Protein AF-A0A4Q6GX77-F1 (afdb_monomer)

pLDDT: mean 85.22, std 17.24, range [38.5, 98.62]

Mean predicted aligned error: 8.18 Å

Radius of gyration: 15.69 Å; Cα contacts (8 Å, |Δi|>4): 189; chains: 1; bounding box: 53×24×52 Å

Nearest PDB structures (foldseek):
  7xo4-assembly1_D  TM=2.290E-01  e=8.626E+00  Mus musculus

Secondary structure (DSSP, 8-state):
-PPP-------TTS-BGGGS-HHHHHHHHHTTT-EEEEPPTTSPPTTBSS-TTS-EEETTEEEE-TTSBHHHHHHHHHHHHHS-HHHHTT-BSB----HHHHHHHHHHHHHHHTTS-TTTTTTTS-----

Foldseek 3Di:
DDDDPPPVVQPPLFDFPLNFDVVLVQVLLVVQVAGEAEDEPPDWWFLALVTPQAWHAAQRYITHYRRYGLLSSQLRSLLCNVDDNVCSNVRGNDSDDDPVSNVSSVVVSVVSVVSTDCPPVPPPDDDDDD

Structure (mmCIF, N/CA/C/O backbone):
data_AF-A0A4Q6GX77-F1
#
_entry.id   AF-A0A4Q6GX77-F1
#
loop_
_atom_site.group_PDB
_atom_site.id
_atom_site.type_symbol
_atom_site.label_atom_id
_atom_site.label_alt_id
_atom_site.label_comp_id
_atom_site.label_asym_id
_atom_site.label_entity_id
_atom_site.label_seq_id
_atom_site.pdbx_PDB_ins_code
_atom_site.Cartn_x
_atom_site.Cartn_y
_atom_site.Cartn_z
_atom_site.occupancy
_atom_site.B_iso_or_equiv
_atom_site.auth_seq_id
_atom_site.auth_comp_id
_atom_site.auth_asym_id
_atom_site.auth_atom_id
_atom_site.pdbx_PDB_model_num
ATOM 1 N N . MET A 1 1 ? 0.738 8.856 36.926 1.00 38.50 1 MET A N 1
ATOM 2 C CA . MET A 1 1 ? -0.328 9.675 36.314 1.00 38.50 1 MET A CA 1
ATOM 3 C C . MET A 1 1 ? -0.163 9.519 34.822 1.00 38.50 1 ME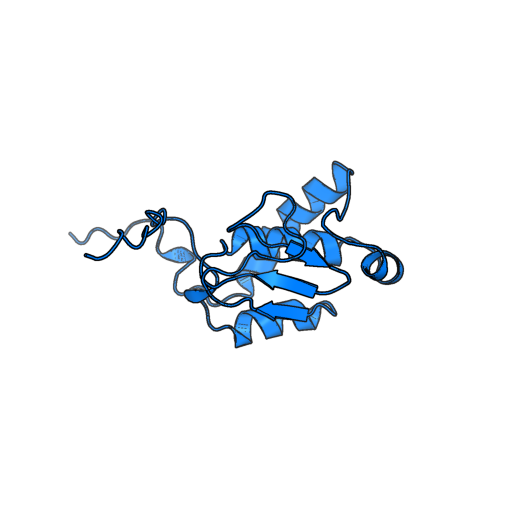T A C 1
ATOM 5 O O . MET A 1 1 ? 0.922 9.786 34.331 1.00 38.50 1 MET A O 1
ATOM 9 N N . SER A 1 2 ? -1.164 8.922 34.185 1.00 44.66 2 SER A N 1
ATOM 10 C CA . SER A 1 2 ? -1.153 8.485 32.791 1.00 44.66 2 SER A CA 1
ATOM 11 C C . SER A 1 2 ? -1.047 9.672 31.837 1.00 44.66 2 SER A C 1
ATOM 13 O O . SER A 1 2 ? -1.795 10.635 31.987 1.00 44.66 2 SER A O 1
ATOM 15 N N . GLU A 1 3 ? -0.143 9.588 30.865 1.00 45.22 3 GLU A N 1
ATOM 16 C CA . GLU A 1 3 ? -0.163 10.464 29.692 1.00 45.22 3 GLU A CA 1
ATOM 17 C C . GLU A 1 3 ? -1.330 10.072 28.771 1.00 45.22 3 GLU A C 1
ATOM 19 O O . GLU A 1 3 ? -1.748 8.905 28.770 1.00 45.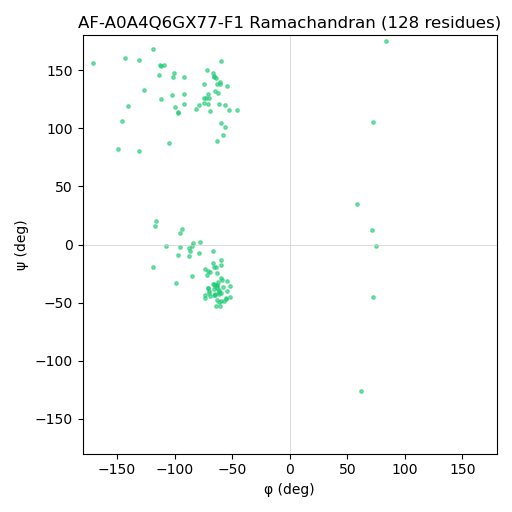22 3 GLU A O 1
ATOM 24 N N . PRO A 1 4 ? -1.908 11.026 28.023 1.00 48.53 4 PRO A N 1
ATOM 25 C CA . PRO A 1 4 ? -3.071 10.755 27.205 1.00 48.53 4 PRO A CA 1
ATOM 26 C C . PRO A 1 4 ? -2.641 9.878 26.029 1.00 48.53 4 PRO A C 1
ATOM 28 O O . PRO A 1 4 ? -1.791 10.256 25.229 1.00 48.53 4 PRO A O 1
ATOM 31 N N . SER A 1 5 ? -3.245 8.694 25.921 1.00 46.28 5 SER A N 1
ATOM 32 C CA . SER A 1 5 ? -3.252 7.944 24.670 1.00 46.28 5 SER A CA 1
ATOM 33 C C . SER A 1 5 ? -3.928 8.845 23.644 1.00 46.28 5 SER A C 1
ATOM 35 O O . SER A 1 5 ? -5.138 9.068 23.715 1.00 46.28 5 SER A O 1
ATOM 37 N N . ALA A 1 6 ? -3.124 9.442 22.763 1.00 45.84 6 ALA A N 1
ATOM 38 C CA . ALA A 1 6 ? -3.607 10.185 21.619 1.00 45.84 6 ALA A CA 1
ATOM 39 C C . ALA A 1 6 ? -4.362 9.192 20.736 1.00 45.84 6 ALA A C 1
ATOM 41 O O . ALA A 1 6 ? -3.798 8.537 19.863 1.00 45.84 6 ALA A O 1
ATOM 42 N N . ARG A 1 7 ? -5.661 9.047 21.001 1.00 51.56 7 ARG A N 1
ATOM 43 C CA . ARG A 1 7 ? -6.608 8.694 19.960 1.00 51.56 7 ARG A CA 1
ATOM 44 C C . ARG A 1 7 ? -6.405 9.778 18.913 1.00 51.56 7 ARG A C 1
ATOM 46 O O . ARG A 1 7 ? -6.812 10.913 19.130 1.00 51.56 7 ARG A O 1
ATOM 53 N N . ILE A 1 8 ? -5.680 9.455 17.84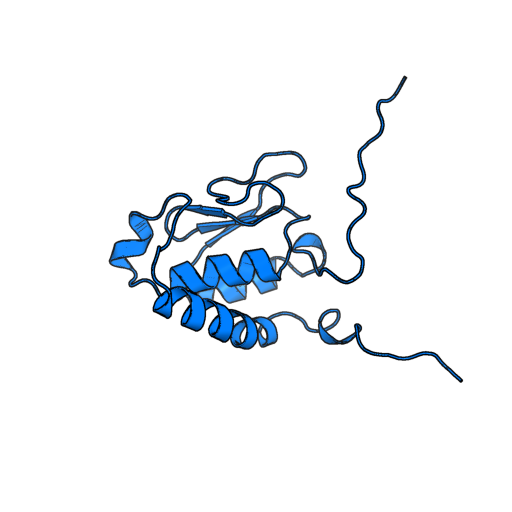6 1.00 55.16 8 ILE A N 1
ATOM 54 C CA . ILE A 1 8 ? -5.779 10.224 16.614 1.00 55.16 8 ILE A CA 1
ATOM 55 C C . ILE A 1 8 ? -7.277 10.243 16.335 1.00 55.16 8 ILE A C 1
ATOM 57 O O . ILE A 1 8 ? -7.877 9.168 16.235 1.00 55.16 8 ILE A O 1
ATOM 61 N N . ASP A 1 9 ? -7.887 11.428 16.365 1.00 52.44 9 ASP A N 1
ATOM 62 C CA . ASP A 1 9 ? -9.289 11.610 16.013 1.00 52.44 9 ASP A CA 1
ATOM 63 C C . ASP A 1 9 ? -9.431 11.099 14.582 1.00 52.44 9 ASP A C 1
ATOM 65 O O . ASP A 1 9 ? -9.058 11.755 13.612 1.00 52.44 9 ASP A O 1
ATOM 69 N N . ALA A 1 10 ? -9.822 9.832 14.471 1.00 63.28 10 ALA A N 1
ATOM 70 C CA . ALA A 1 10 ? -9.909 9.157 13.204 1.00 63.28 10 ALA A CA 1
ATOM 71 C C . ALA A 1 10 ? -11.076 9.793 12.470 1.00 63.28 10 ALA A C 1
ATOM 73 O O . ALA A 1 10 ? -12.212 9.674 12.931 1.00 63.28 10 ALA A O 1
ATOM 74 N N . ASP A 1 11 ? -10.775 10.464 11.360 1.00 77.00 11 ASP A N 1
ATOM 75 C CA . ASP A 1 11 ? -11.794 10.924 10.429 1.00 77.00 11 ASP A CA 1
ATOM 76 C C . ASP A 1 11 ? -12.779 9.763 10.183 1.00 77.00 11 ASP A C 1
ATOM 78 O O . ASP A 1 11 ? -12.344 8.690 9.738 1.00 77.00 11 ASP A O 1
ATOM 82 N N . PRO A 1 12 ? -14.060 9.913 10.572 1.00 76.25 12 PRO A N 1
ATOM 83 C CA . PRO A 1 12 ? -15.033 8.830 10.508 1.00 76.25 12 PRO A CA 1
ATOM 84 C C . PRO A 1 12 ? -15.304 8.377 9.071 1.00 76.25 12 PRO A C 1
ATOM 86 O O . PRO A 1 12 ? -15.770 7.252 8.884 1.00 76.25 12 PRO A O 1
ATOM 89 N N . ASP A 1 13 ? -14.978 9.213 8.083 1.00 86.94 13 ASP A N 1
ATOM 90 C CA . ASP A 1 13 ? -15.183 8.931 6.666 1.00 86.94 13 ASP A CA 1
ATOM 91 C C . ASP A 1 13 ? -14.002 8.159 6.044 1.00 86.94 13 ASP A C 1
ATOM 93 O O . ASP A 1 13 ? -14.082 7.695 4.904 1.00 86.94 13 ASP A O 1
ATOM 97 N N . VAL A 1 14 ? -12.912 7.947 6.795 1.00 90.94 14 VAL A N 1
ATOM 98 C CA . VAL A 1 14 ? -11.742 7.187 6.335 1.00 90.94 14 VAL A CA 1
ATOM 99 C C . VAL A 1 14 ? -11.805 5.740 6.818 1.00 90.94 14 VAL A C 1
ATOM 101 O O . VAL A 1 14 ? -11.632 5.440 8.001 1.00 90.94 14 VAL A O 1
ATOM 104 N N . LEU A 1 15 ? -11.968 4.815 5.868 1.00 92.44 15 LEU A N 1
ATOM 105 C CA . LEU A 1 15 ? -11.842 3.380 6.116 1.00 92.44 15 LEU A CA 1
ATOM 106 C C . LEU A 1 15 ? -10.377 3.001 6.372 1.00 92.44 15 LEU A C 1
ATOM 108 O O . LEU A 1 15 ? -9.495 3.317 5.573 1.00 92.44 15 LEU A O 1
ATOM 112 N N . ARG A 1 16 ? -10.127 2.279 7.464 1.00 94.88 16 ARG A N 1
ATOM 113 C CA . ARG A 1 16 ? -8.798 1.838 7.908 1.00 94.88 16 ARG A CA 1
ATOM 114 C C . ARG A 1 16 ? -8.635 0.328 7.803 1.00 94.88 16 ARG A C 1
ATOM 116 O O . ARG A 1 16 ? -9.608 -0.417 7.915 1.00 94.88 16 ARG A O 1
ATOM 123 N N . VAL A 1 17 ? -7.393 -0.122 7.646 1.00 96.06 17 VAL A N 1
ATOM 124 C CA . VAL A 1 17 ? -7.024 -1.539 7.492 1.00 96.06 17 VAL A CA 1
ATOM 125 C C . VAL A 1 17 ? -7.617 -2.416 8.598 1.00 96.06 17 VAL A C 1
ATOM 127 O O . VAL A 1 17 ? -8.218 -3.443 8.298 1.00 96.06 17 VAL A O 1
ATOM 130 N N . GLY A 1 18 ? -7.548 -1.990 9.864 1.00 94.56 18 GLY A N 1
ATOM 131 C CA . GLY A 1 18 ? -8.084 -2.750 11.002 1.00 94.56 18 GLY A CA 1
ATOM 132 C C . GLY A 1 18 ? -9.614 -2.885 11.024 1.00 94.56 18 GLY A C 1
ATOM 133 O O . GLY A 1 18 ? -10.163 -3.573 11.881 1.00 94.56 18 GLY A O 1
ATOM 134 N N . GLN A 1 19 ? -10.323 -2.219 10.107 1.00 93.56 19 GLN A N 1
ATOM 135 C CA . GLN A 1 19 ? -11.772 -2.330 9.940 1.00 93.56 19 GLN A CA 1
ATOM 136 C C . GLN A 1 19 ? -12.175 -3.344 8.861 1.00 93.56 19 GLN A C 1
ATOM 138 O O . GLN A 1 19 ? -13.377 -3.545 8.673 1.00 93.56 19 GLN A O 1
ATOM 143 N N . LEU A 1 20 ? -11.206 -3.961 8.177 1.00 93.00 20 LEU A N 1
ATOM 144 C CA . LEU A 1 20 ? -11.404 -5.007 7.180 1.00 93.00 20 LEU A CA 1
ATOM 145 C C . LEU A 1 20 ? -10.849 -6.355 7.673 1.00 93.00 20 LEU A C 1
ATOM 147 O O . LEU A 1 20 ? -9.918 -6.388 8.480 1.00 93.00 20 LEU A O 1
ATOM 151 N N . PRO A 1 21 ? -11.371 -7.486 7.168 1.00 94.56 21 PRO A N 1
ATOM 152 C CA . PRO A 1 21 ? -10.733 -8.784 7.345 1.00 94.56 21 PRO A CA 1
ATOM 153 C C . PRO A 1 21 ? -9.340 -8.789 6.695 1.00 94.56 21 PRO A C 1
ATOM 155 O O . PRO A 1 21 ? -9.199 -8.553 5.493 1.00 94.56 21 PRO A O 1
ATOM 158 N N . LEU A 1 22 ? -8.296 -9.051 7.487 1.00 94.06 22 LEU A N 1
ATOM 159 C CA . LEU A 1 22 ? -6.909 -9.054 7.002 1.00 94.06 22 LEU A CA 1
ATOM 160 C C . LEU A 1 22 ? -6.658 -10.116 5.923 1.00 94.06 22 LEU A C 1
ATOM 162 O O . LEU A 1 22 ? -5.852 -9.900 5.023 1.00 94.06 22 LEU A O 1
ATOM 166 N N . ASP A 1 23 ? -7.358 -11.245 5.991 1.00 95.62 23 ASP A N 1
ATOM 167 C CA . ASP A 1 23 ? -7.299 -12.315 4.996 1.00 95.62 23 ASP A CA 1
ATOM 168 C C . ASP A 1 23 ? -7.832 -11.867 3.630 1.00 95.62 23 ASP A C 1
ATOM 170 O O . ASP A 1 23 ? -7.264 -12.244 2.607 1.00 95.62 23 ASP A O 1
ATOM 174 N N . ALA A 1 24 ? -8.857 -11.010 3.594 1.00 95.75 24 ALA A N 1
ATOM 175 C CA . ALA A 1 24 ? -9.351 -10.419 2.352 1.00 95.75 24 ALA A CA 1
ATOM 176 C C . ALA A 1 24 ? -8.307 -9.491 1.711 1.00 95.75 24 ALA A C 1
ATOM 178 O O . ALA A 1 24 ? -8.059 -9.577 0.507 1.00 95.75 24 ALA A O 1
ATOM 179 N N . ILE A 1 25 ? -7.644 -8.657 2.519 1.00 97.06 25 ILE A N 1
ATOM 180 C CA . ILE A 1 25 ? -6.560 -7.774 2.059 1.00 97.06 25 ILE A CA 1
ATOM 181 C C . ILE A 1 25 ? -5.384 -8.609 1.539 1.00 97.06 25 ILE A C 1
ATOM 183 O O . ILE A 1 25 ? -4.886 -8.383 0.437 1.00 97.06 25 ILE A O 1
ATOM 187 N N . GLN A 1 26 ? -4.966 -9.619 2.302 1.00 97.75 26 GLN A N 1
ATOM 188 C CA . GLN A 1 26 ? -3.883 -10.513 1.912 1.00 97.75 26 GLN A CA 1
ATOM 189 C C . GLN A 1 26 ? -4.216 -11.277 0.622 1.00 97.75 26 GLN A C 1
ATOM 191 O O . GLN A 1 26 ? -3.358 -11.409 -0.249 1.00 97.75 26 GLN A O 1
ATOM 196 N N . ALA A 1 27 ? -5.455 -11.751 0.470 1.00 96.69 27 ALA A N 1
ATOM 197 C CA . ALA A 1 27 ? -5.907 -12.437 -0.734 1.00 96.69 27 ALA A CA 1
ATOM 198 C C . ALA A 1 27 ? -5.952 -11.513 -1.957 1.00 96.69 27 ALA A C 1
ATOM 200 O O . ALA A 1 27 ? -5.687 -11.980 -3.063 1.00 96.69 27 ALA A O 1
ATOM 201 N N . LEU A 1 28 ? -6.276 -10.228 -1.784 1.00 96.38 28 LEU A N 1
ATOM 202 C CA . LEU A 1 28 ? -6.211 -9.236 -2.857 1.00 96.38 28 LEU A CA 1
ATOM 203 C C . LEU A 1 28 ? -4.764 -9.040 -3.325 1.00 96.38 28 LEU A C 1
ATOM 205 O O . LEU A 1 28 ? -4.483 -9.214 -4.507 1.00 96.38 28 LEU A O 1
ATOM 209 N N . LEU A 1 29 ? -3.841 -8.758 -2.400 1.00 97.94 29 LEU A N 1
ATOM 210 C CA . LEU A 1 29 ? -2.424 -8.533 -2.714 1.00 97.94 29 LEU A CA 1
ATOM 211 C C . LEU A 1 29 ? -1.762 -9.765 -3.351 1.00 97.94 29 LEU A C 1
ATOM 213 O O . LEU A 1 29 ? -1.039 -9.646 -4.341 1.00 97.94 29 LEU A O 1
ATOM 217 N N . ALA A 1 30 ? -2.079 -10.963 -2.856 1.00 97.38 30 ALA A N 1
ATOM 218 C CA . ALA A 1 30 ? -1.519 -12.211 -3.369 1.00 97.38 30 ALA A CA 1
ATOM 219 C C . ALA A 1 30 ? -1.887 -12.499 -4.838 1.00 97.38 30 ALA A C 1
ATOM 221 O O . ALA A 1 30 ? -1.139 -13.194 -5.518 1.00 97.38 30 ALA A O 1
ATOM 222 N N . ARG A 1 31 ? -2.997 -11.951 -5.363 1.00 96.12 31 ARG A N 1
ATOM 223 C CA . ARG A 1 31 ? -3.358 -12.072 -6.795 1.00 96.12 31 ARG A CA 1
ATOM 224 C C . ARG A 1 31 ? -2.387 -11.335 -7.720 1.00 96.12 31 ARG A C 1
ATOM 226 O O . ARG A 1 31 ? -2.407 -11.576 -8.923 1.00 96.12 31 ARG A O 1
ATOM 233 N N . HIS A 1 32 ? -1.575 -10.441 -7.162 1.00 95.62 32 HIS A N 1
ATOM 234 C CA . HIS A 1 32 ? -0.639 -9.585 -7.882 1.00 95.62 32 HIS A CA 1
ATOM 235 C C . HIS A 1 32 ? 0.830 -9.853 -7.511 1.00 95.62 32 HIS A C 1
ATOM 237 O O . HIS A 1 32 ? 1.699 -9.023 -7.797 1.00 95.62 32 HIS A O 1
ATOM 243 N N . ASP A 1 33 ? 1.107 -10.995 -6.873 1.00 96.12 33 ASP A N 1
ATOM 244 C CA . ASP A 1 33 ? 2.430 -11.367 -6.357 1.00 96.12 33 ASP A CA 1
ATOM 245 C C . ASP A 1 33 ? 2.992 -10.353 -5.342 1.00 96.12 33 ASP A C 1
ATOM 247 O O . ASP A 1 33 ? 4.200 -10.101 -5.295 1.00 96.12 33 ASP A O 1
ATOM 251 N N . LEU A 1 34 ? 2.104 -9.754 -4.539 1.00 97.38 34 LEU A N 1
ATOM 252 C CA . LEU A 1 34 ? 2.447 -8.834 -3.454 1.00 97.38 34 LEU A CA 1
ATOM 253 C C . LEU A 1 34 ? 2.199 -9.467 -2.081 1.00 97.38 34 LEU A C 1
ATOM 255 O O . LEU A 1 34 ? 1.345 -10.345 -1.917 1.00 97.38 34 LEU A O 1
ATOM 259 N N . GLN A 1 35 ? 2.925 -8.986 -1.074 1.00 98.12 35 GLN A N 1
ATOM 260 C CA . GLN A 1 35 ? 2.815 -9.433 0.313 1.00 98.12 35 GLN A CA 1
ATOM 261 C C . GLN A 1 35 ? 2.261 -8.334 1.222 1.00 98.12 35 GLN A C 1
ATOM 263 O O . GLN A 1 35 ? 2.576 -7.158 1.061 1.00 98.12 35 GLN A O 1
ATOM 268 N N . LEU A 1 36 ? 1.481 -8.736 2.229 1.00 98.50 36 LEU A N 1
ATOM 269 C CA . LEU A 1 36 ? 1.035 -7.854 3.307 1.00 98.50 36 LEU A CA 1
ATOM 270 C C . LEU A 1 36 ? 2.020 -7.913 4.481 1.00 98.50 36 LEU A C 1
ATOM 272 O O . LEU A 1 36 ? 2.219 -8.977 5.069 1.00 98.50 36 LEU A O 1
ATOM 276 N N . GLY A 1 37 ? 2.597 -6.774 4.856 1.00 98.25 37 GLY A N 1
ATOM 277 C CA . GLY A 1 37 ? 3.433 -6.620 6.044 1.00 98.25 37 GLY A CA 1
ATOM 278 C C . GLY A 1 37 ? 2.696 -5.882 7.159 1.00 98.25 37 GLY A C 1
ATOM 279 O O . GLY A 1 37 ? 2.817 -4.666 7.264 1.00 98.25 37 GLY A O 1
ATOM 280 N N . LEU A 1 38 ? 1.953 -6.596 8.010 1.00 98.12 38 LEU A N 1
ATOM 281 C CA . LEU A 1 38 ? 1.268 -5.969 9.146 1.00 98.12 38 LEU A CA 1
ATOM 282 C C . LEU A 1 38 ? 2.266 -5.564 10.245 1.00 98.12 38 LEU A C 1
ATOM 284 O O . LEU A 1 38 ? 3.027 -6.388 10.753 1.00 98.12 38 LEU A O 1
ATOM 288 N N . VAL A 1 39 ? 2.219 -4.294 10.626 1.00 97.75 39 VAL A N 1
ATOM 289 C CA . VAL A 1 39 ? 3.052 -3.653 11.643 1.00 97.75 39 VAL A CA 1
ATOM 290 C C . VAL A 1 39 ? 2.255 -3.513 12.941 1.00 97.75 39 VAL A C 1
ATOM 292 O O . VAL A 1 39 ? 1.047 -3.277 12.923 1.00 97.75 39 VAL A O 1
ATOM 295 N N . ALA A 1 40 ? 2.929 -3.669 14.082 1.00 96.25 40 ALA A N 1
ATOM 296 C CA . ALA A 1 40 ? 2.304 -3.513 15.391 1.00 96.25 40 ALA A CA 1
ATOM 297 C C . ALA A 1 40 ? 1.870 -2.060 15.653 1.00 96.25 40 ALA A C 1
ATOM 299 O O . ALA A 1 40 ? 2.548 -1.111 15.250 1.00 96.25 40 ALA A O 1
ATOM 300 N N . ASP A 1 41 ? 0.775 -1.888 16.394 1.00 94.25 41 ASP A N 1
ATOM 301 C CA . ASP A 1 41 ? 0.289 -0.568 16.800 1.00 94.25 41 ASP A CA 1
ATOM 302 C C . ASP A 1 41 ? 1.388 0.231 17.528 1.00 94.25 41 ASP A C 1
ATOM 304 O O . ASP A 1 41 ? 2.126 -0.304 18.360 1.00 94.25 41 ASP A O 1
ATOM 308 N N . GLY A 1 42 ? 1.525 1.515 17.188 1.00 91.75 42 GLY A N 1
ATOM 309 C CA . GLY A 1 42 ? 2.554 2.403 17.742 1.00 91.75 42 GLY A CA 1
ATOM 310 C C . GLY A 1 42 ? 3.979 2.181 17.219 1.00 91.75 42 GLY A C 1
ATOM 311 O O . GLY A 1 42 ? 4.877 2.919 17.619 1.00 91.75 42 GLY A O 1
ATOM 312 N N . SER A 1 43 ? 4.207 1.206 16.332 1.00 96.06 43 SER A N 1
ATOM 313 C CA . SER A 1 43 ? 5.487 1.053 15.627 1.00 96.06 43 SER A CA 1
ATOM 314 C C . SER A 1 43 ? 5.467 1.810 14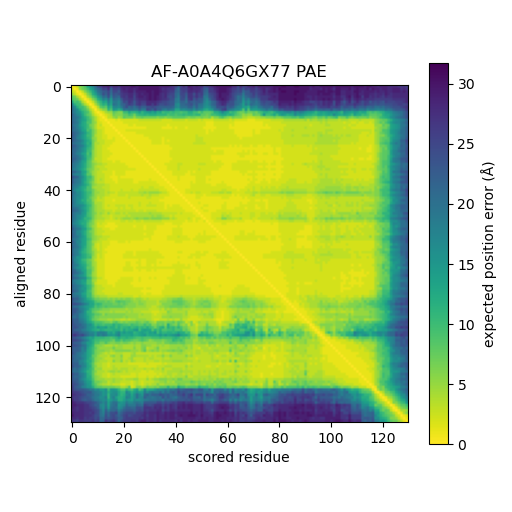.293 1.00 96.06 43 SER A C 1
ATOM 316 O O . SER A 1 43 ? 4.416 1.828 13.647 1.00 96.06 43 SER A O 1
ATOM 318 N N . PRO A 1 44 ? 6.596 2.407 13.864 1.00 96.62 44 PRO A N 1
ATOM 319 C CA . PRO A 1 44 ? 6.680 3.114 12.587 1.00 96.62 44 PRO A CA 1
ATOM 320 C C . PRO A 1 44 ? 6.474 2.162 11.406 1.00 96.62 44 PRO A C 1
ATOM 322 O O . PRO A 1 44 ? 6.937 1.018 11.450 1.00 96.62 44 PRO A O 1
ATOM 325 N N . ILE A 1 45 ? 5.805 2.637 10.355 1.00 98.12 45 ILE A N 1
ATOM 326 C CA . ILE A 1 45 ? 5.533 1.855 9.144 1.00 98.12 45 ILE A CA 1
ATOM 327 C C . ILE A 1 45 ? 6.773 1.884 8.225 1.00 98.12 45 ILE A C 1
ATOM 329 O O . ILE A 1 45 ? 7.167 2.954 7.753 1.00 98.12 45 ILE A O 1
ATOM 333 N N . PRO A 1 46 ? 7.428 0.735 7.951 1.00 97.88 46 PRO A N 1
ATOM 334 C CA . PRO A 1 46 ? 8.593 0.687 7.071 1.00 97.88 46 PRO A CA 1
ATOM 335 C C . PRO A 1 46 ? 8.251 1.100 5.640 1.00 97.88 46 PRO A C 1
ATOM 337 O O . PRO A 1 46 ? 7.239 0.669 5.096 1.00 97.88 46 PRO A O 1
ATOM 340 N N . GLY A 1 47 ? 9.128 1.882 5.012 1.00 96.56 47 GLY A N 1
ATOM 341 C CA . GLY A 1 47 ? 8.963 2.269 3.610 1.00 96.56 47 GLY A CA 1
ATOM 342 C C . GLY A 1 47 ? 7.831 3.266 3.356 1.00 96.56 47 GLY A C 1
ATOM 343 O O . GLY A 1 47 ? 7.447 3.431 2.209 1.00 96.56 47 GLY A O 1
ATOM 344 N N . SER A 1 48 ? 7.264 3.902 4.384 1.00 96.75 48 SER A N 1
ATOM 345 C CA . SER A 1 48 ? 6.255 4.948 4.189 1.00 96.75 48 SER A CA 1
ATOM 346 C C . SER A 1 48 ? 6.918 6.234 3.694 1.00 96.75 48 SER A C 1
ATOM 348 O O . SER A 1 48 ? 7.822 6.754 4.356 1.00 96.75 48 SER A O 1
ATOM 350 N N . PHE A 1 49 ? 6.499 6.736 2.530 1.00 92.44 49 PHE A N 1
ATOM 351 C CA . PHE A 1 49 ? 7.033 7.975 1.953 1.00 92.44 49 PHE A CA 1
ATOM 352 C C . PHE A 1 49 ? 6.530 9.213 2.706 1.00 92.44 49 PHE A C 1
ATOM 354 O O . PHE A 1 49 ? 7.305 10.108 3.043 1.00 92.44 49 PHE A O 1
ATOM 361 N N . TRP A 1 50 ? 5.233 9.233 3.024 1.00 91.38 50 TRP A N 1
ATOM 362 C CA . TRP A 1 50 ? 4.561 10.342 3.710 1.00 91.38 50 TRP A CA 1
ATOM 363 C C . TRP A 1 50 ? 4.617 10.245 5.242 1.00 91.38 50 TRP A C 1
ATOM 365 O O . TRP A 1 50 ? 4.299 11.213 5.935 1.00 91.38 50 TRP A O 1
ATOM 375 N N . GLY A 1 51 ? 5.076 9.107 5.771 1.00 93.81 51 GLY A N 1
ATOM 376 C CA . GLY A 1 51 ? 5.114 8.810 7.198 1.00 93.81 51 GLY A CA 1
ATOM 377 C C . GLY A 1 51 ? 3.782 8.284 7.735 1.00 93.81 51 GLY A C 1
ATOM 378 O O . GLY A 1 51 ? 2.774 8.208 7.038 1.00 93.81 51 GLY A O 1
ATOM 379 N N . ASP A 1 52 ? 3.776 7.898 9.009 1.00 92.69 52 ASP A N 1
ATOM 380 C CA . ASP A 1 52 ? 2.601 7.301 9.643 1.00 92.69 52 ASP A CA 1
ATOM 381 C C . ASP A 1 52 ? 1.375 8.248 9.630 1.00 92.69 52 ASP A C 1
ATOM 383 O O . ASP A 1 52 ? 1.519 9.431 9.951 1.00 92.69 52 ASP A O 1
ATOM 387 N N . PRO A 1 53 ? 0.151 7.739 9.374 1.00 95.62 53 PRO A N 1
ATOM 388 C CA . PRO A 1 53 ? -0.222 6.324 9.270 1.00 95.62 53 PRO A CA 1
ATOM 389 C C . PRO A 1 53 ? -0.199 5.766 7.834 1.00 95.62 53 PRO A C 1
ATOM 391 O O . PRO A 1 53 ? -0.762 4.692 7.605 1.00 95.62 53 PRO A O 1
ATOM 394 N N . GLU A 1 54 ? 0.396 6.475 6.873 1.00 97.19 54 GLU A N 1
ATOM 395 C CA . GLU A 1 54 ? 0.385 6.077 5.465 1.00 97.19 54 GLU A CA 1
ATOM 396 C C . GLU A 1 54 ? 1.159 4.776 5.236 1.00 97.19 54 GLU A C 1
ATOM 398 O O . GLU A 1 54 ? 2.170 4.506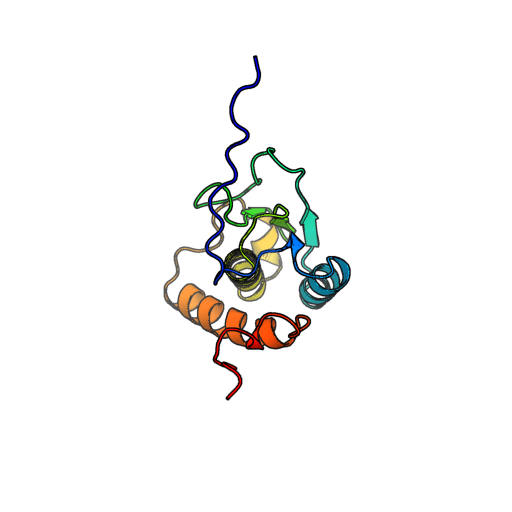 5.894 1.00 97.19 54 GLU A O 1
ATOM 403 N N . ALA A 1 55 ? 0.657 3.957 4.310 1.00 98.19 55 ALA A N 1
ATOM 404 C CA . ALA A 1 55 ? 1.273 2.697 3.933 1.00 98.19 55 ALA A CA 1
ATOM 405 C C . ALA A 1 55 ? 2.697 2.921 3.406 1.00 98.19 55 ALA A C 1
ATOM 407 O O . ALA A 1 55 ? 3.072 4.014 2.986 1.00 98.19 55 ALA A O 1
ATOM 408 N N . GLY A 1 56 ? 3.501 1.866 3.455 1.00 98.12 56 GLY A N 1
ATOM 409 C CA . GLY A 1 56 ? 4.849 1.886 2.910 1.00 98.12 56 GLY A CA 1
ATOM 410 C C . GLY A 1 56 ? 5.138 0.695 2.022 1.00 98.12 56 GLY A C 1
ATOM 411 O O . GLY A 1 56 ? 4.498 -0.350 2.145 1.00 98.12 56 GLY A O 1
ATOM 412 N N . VAL A 1 57 ? 6.134 0.833 1.151 1.00 97.50 57 VAL A N 1
ATOM 413 C CA . VAL A 1 57 ? 6.545 -0.228 0.224 1.00 97.50 57 VAL A CA 1
ATOM 414 C C . VAL A 1 57 ? 8.030 -0.531 0.322 1.00 97.50 57 VAL A C 1
ATOM 416 O O . VAL A 1 57 ? 8.886 0.357 0.333 1.00 97.50 57 VAL A O 1
ATOM 419 N N . ILE A 1 58 ? 8.343 -1.825 0.394 1.00 97.06 58 ILE A N 1
ATOM 420 C CA . ILE A 1 58 ? 9.707 -2.351 0.295 1.00 97.06 58 ILE A CA 1
ATOM 421 C C . ILE A 1 58 ? 9.651 -3.640 -0.522 1.00 97.06 58 ILE A C 1
ATOM 423 O O . ILE A 1 58 ? 9.012 -4.624 -0.131 1.00 97.06 58 ILE A O 1
ATOM 427 N N . GLY A 1 59 ? 10.343 -3.668 -1.659 1.00 95.50 59 GLY A N 1
ATOM 428 C CA . GLY A 1 59 ? 10.273 -4.810 -2.559 1.00 95.50 59 GLY A CA 1
ATOM 429 C C . GLY A 1 59 ? 8.849 -5.014 -3.091 1.00 95.50 59 GLY A C 1
ATOM 430 O O . GLY A 1 59 ? 8.211 -4.097 -3.595 1.00 95.50 59 GLY A O 1
ATOM 431 N N . SER A 1 60 ? 8.330 -6.232 -2.922 1.00 96.81 60 SER A N 1
ATOM 432 C CA . SER A 1 60 ? 6.934 -6.587 -3.229 1.00 96.81 60 SER A CA 1
ATOM 433 C C . SER A 1 60 ? 6.000 -6.524 -2.008 1.00 96.81 60 SER A C 1
ATOM 435 O O . SER A 1 60 ? 4.868 -7.003 -2.066 1.00 96.81 60 SER A O 1
ATOM 437 N N . THR A 1 61 ? 6.463 -5.976 -0.880 1.00 98.19 61 THR A N 1
ATOM 438 C CA . THR A 1 61 ? 5.694 -5.947 0.372 1.00 98.19 61 THR A CA 1
ATOM 439 C C . THR A 1 61 ? 5.081 -4.573 0.600 1.00 98.19 61 THR A C 1
ATOM 441 O O . THR A 1 61 ? 5.797 -3.573 0.598 1.00 98.19 61 THR A O 1
ATOM 444 N N . VAL A 1 62 ? 3.774 -4.548 0.864 1.00 98.38 62 VAL A N 1
ATOM 445 C CA . VAL A 1 62 ? 3.041 -3.367 1.333 1.00 98.38 62 VAL A CA 1
ATOM 446 C C . VAL A 1 62 ? 2.931 -3.451 2.854 1.00 98.38 62 VAL A C 1
ATOM 448 O O . VAL A 1 62 ? 2.300 -4.363 3.399 1.00 98.38 62 VAL A O 1
ATOM 451 N N . HIS A 1 63 ? 3.580 -2.526 3.547 1.00 98.62 63 HIS A N 1
ATOM 452 C CA . HIS A 1 63 ? 3.594 -2.421 4.996 1.00 98.62 63 HIS A CA 1
ATOM 453 C C . HIS A 1 63 ? 2.481 -1.505 5.487 1.00 98.62 63 HIS A C 1
ATOM 455 O O . HIS A 1 63 ? 2.358 -0.372 5.030 1.00 98.62 63 HIS A O 1
ATOM 461 N N . VAL A 1 64 ? 1.693 -1.985 6.448 1.00 98.44 64 VAL A N 1
ATOM 462 C CA . VAL A 1 64 ? 0.558 -1.242 7.013 1.00 98.44 64 VAL A CA 1
ATOM 463 C C . VAL A 1 64 ? 0.402 -1.493 8.500 1.00 98.44 64 VAL A C 1
ATOM 465 O O . VAL A 1 64 ? 0.850 -2.512 9.020 1.00 98.44 64 VAL A O 1
ATOM 468 N N . ARG A 1 65 ? -0.306 -0.595 9.175 1.00 97.94 65 ARG A N 1
ATOM 469 C CA . ARG A 1 65 ? -0.756 -0.731 10.561 1.00 97.94 65 ARG A CA 1
ATOM 470 C C . ARG A 1 65 ? -2.284 -0.707 10.603 1.00 97.94 65 ARG A C 1
ATOM 472 O O . ARG A 1 65 ? -2.934 -0.373 9.615 1.00 97.94 65 ARG A O 1
ATOM 479 N N . ASN A 1 66 ? -2.891 -1.061 11.734 1.00 96.12 66 ASN A N 1
ATOM 480 C CA . ASN A 1 66 ? -4.355 -1.109 11.836 1.00 96.12 66 ASN A CA 1
ATOM 481 C C . ASN A 1 66 ? -5.032 0.240 11.554 1.00 96.12 66 ASN A C 1
ATOM 483 O O . ASN A 1 66 ? -6.173 0.267 11.090 1.00 96.12 66 ASN A O 1
ATOM 487 N N . ASP A 1 67 ? -4.347 1.348 11.836 1.00 96.19 67 ASP A N 1
ATOM 488 C CA . ASP A 1 67 ? -4.819 2.704 11.575 1.00 96.19 67 ASP A CA 1
ATOM 489 C C . ASP A 1 67 ? -4.486 3.213 10.164 1.00 96.19 67 ASP A C 1
ATOM 491 O O . ASP A 1 67 ? -4.942 4.301 9.818 1.00 96.19 67 ASP A O 1
ATOM 495 N N . THR A 1 68 ? -3.772 2.452 9.331 1.00 97.31 68 THR A N 1
ATOM 496 C CA . THR A 1 68 ? -3.469 2.852 7.953 1.00 97.31 68 THR A CA 1
ATOM 497 C C . THR A 1 68 ? -4.754 3.002 7.133 1.00 97.31 68 THR A C 1
ATOM 499 O O . THR A 1 68 ? -5.594 2.090 7.151 1.00 97.31 68 THR A O 1
ATOM 502 N N . PRO A 1 69 ? -4.948 4.124 6.414 1.00 96.69 69 PRO A N 1
ATOM 503 C CA . PRO A 1 69 ? -6.070 4.278 5.496 1.00 96.69 69 PRO A CA 1
ATOM 504 C C . PRO A 1 69 ? -6.044 3.220 4.386 1.00 96.69 69 PRO A C 1
ATOM 506 O 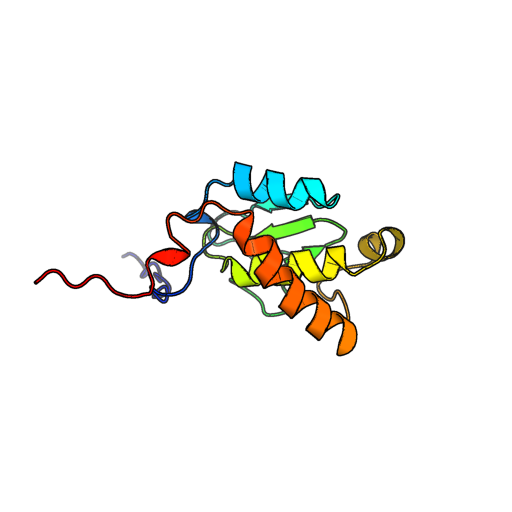O . PRO A 1 69 ? -5.002 2.931 3.805 1.00 96.69 69 PRO A O 1
ATOM 509 N N . VAL A 1 70 ? -7.200 2.651 4.043 1.00 96.00 70 VAL A N 1
ATOM 510 C CA . VAL A 1 70 ? -7.290 1.630 2.983 1.00 96.00 70 VAL A CA 1
ATOM 511 C C . VAL A 1 70 ? -6.909 2.201 1.619 1.00 96.00 70 VAL A C 1
ATOM 513 O O . VAL A 1 70 ? -6.285 1.499 0.830 1.00 96.00 70 VAL A O 1
ATOM 516 N N . HIS A 1 71 ? -7.224 3.470 1.346 1.00 95.06 71 HIS A N 1
ATOM 517 C CA . HIS A 1 71 ? -6.800 4.112 0.098 1.00 95.06 71 HIS A CA 1
ATOM 518 C C . HIS A 1 71 ? -5.272 4.210 0.004 1.00 95.06 71 HIS A C 1
ATOM 520 O O . HIS A 1 71 ? -4.729 3.947 -1.058 1.00 95.06 71 HIS A O 1
ATOM 526 N N . SER A 1 72 ? -4.588 4.475 1.120 1.00 96.94 72 SER A N 1
ATOM 527 C CA . SER A 1 72 ? -3.125 4.481 1.207 1.00 96.94 72 SER A CA 1
ATOM 528 C C . SER A 1 72 ? -2.538 3.108 0.868 1.00 96.94 72 SER A C 1
ATOM 530 O O . SER A 1 72 ? -1.704 2.985 -0.022 1.00 96.94 72 SER A O 1
ATOM 532 N N . LEU A 1 73 ? -3.070 2.039 1.484 1.00 97.81 73 LEU A N 1
ATOM 533 C CA . LEU A 1 73 ? -2.699 0.654 1.153 1.00 97.81 73 LEU A CA 1
ATOM 534 C C . LEU A 1 73 ? -2.889 0.344 -0.338 1.00 97.81 73 LEU A C 1
ATOM 536 O O . LEU A 1 73 ? -2.027 -0.286 -0.949 1.00 97.81 73 LEU A O 1
ATOM 540 N N . LEU A 1 74 ? -4.037 0.723 -0.906 1.00 97.31 74 LEU A N 1
ATOM 541 C CA . LEU A 1 74 ? -4.364 0.413 -2.297 1.00 97.31 74 LEU A CA 1
ATOM 542 C C . LEU A 1 74 ? -3.499 1.212 -3.271 1.00 97.31 74 LEU A C 1
ATOM 544 O O . LEU A 1 74 ? -3.067 0.645 -4.269 1.00 97.31 74 LEU A O 1
ATOM 548 N N . HIS A 1 75 ? -3.230 2.483 -2.979 1.00 96.44 75 HIS A N 1
ATOM 549 C CA . HIS A 1 75 ? -2.372 3.344 -3.785 1.00 96.44 75 HIS A CA 1
ATOM 550 C C . HIS A 1 75 ? -0.953 2.766 -3.876 1.00 96.44 75 HIS A C 1
ATOM 552 O O . HIS A 1 75 ? -0.479 2.446 -4.963 1.00 96.44 75 HIS A O 1
ATOM 558 N N . GLU A 1 76 ? -0.342 2.461 -2.733 1.00 97.06 76 GLU A N 1
ATOM 559 C CA . GLU A 1 76 ? 0.976 1.824 -2.671 1.00 97.06 76 GLU A CA 1
ATOM 560 C C . GLU A 1 76 ? 1.022 0.456 -3.376 1.00 97.06 76 GLU A C 1
ATOM 562 O O . GLU A 1 76 ? 1.949 0.146 -4.129 1.00 97.06 76 GLU A O 1
ATOM 567 N N . ALA A 1 77 ? -0.015 -0.372 -3.206 1.00 97.06 77 ALA A N 1
ATOM 568 C CA . ALA A 1 77 ? -0.120 -1.635 -3.934 1.00 97.06 77 ALA A CA 1
ATOM 569 C C . ALA A 1 77 ? -0.185 -1.419 -5.455 1.00 97.06 77 ALA A C 1
ATOM 571 O O . ALA A 1 77 ? 0.422 -2.177 -6.213 1.00 97.06 77 ALA A O 1
ATOM 572 N N . CYS A 1 78 ? -0.902 -0.390 -5.910 1.00 96.19 78 CYS A N 1
ATOM 573 C CA . CYS A 1 78 ? -1.038 -0.081 -7.326 1.00 96.19 78 CYS A CA 1
ATOM 574 C C . CYS A 1 78 ? 0.291 0.354 -7.949 1.00 96.19 78 CYS A C 1
ATOM 576 O O . CYS A 1 78 ? 0.588 -0.131 -9.041 1.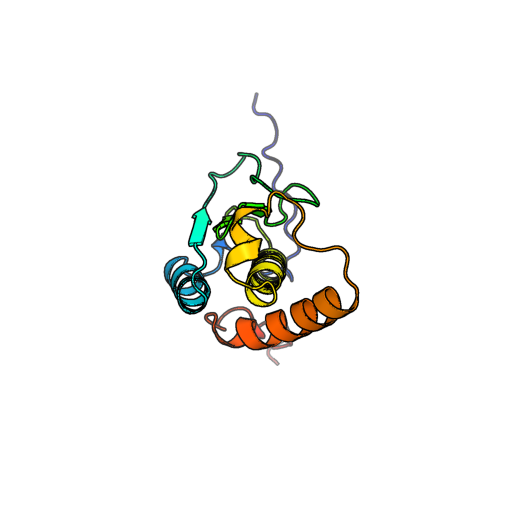00 96.19 78 CYS A O 1
ATOM 578 N N . HIS A 1 79 ? 1.130 1.120 -7.241 1.00 94.81 79 HIS A N 1
ATOM 579 C CA . HIS A 1 79 ? 2.493 1.413 -7.699 1.00 94.81 79 HIS A CA 1
ATOM 580 C C . HIS A 1 79 ? 3.293 0.141 -7.973 1.00 94.81 79 HIS A C 1
ATOM 582 O O . HIS A 1 79 ? 3.900 -0.013 -9.033 1.00 94.81 79 HIS A O 1
ATOM 588 N N . LEU A 1 80 ? 3.244 -0.828 -7.057 1.00 94.56 80 LEU A N 1
ATOM 589 C CA . LEU A 1 80 ? 3.933 -2.100 -7.262 1.00 94.56 80 LEU A CA 1
ATOM 590 C C . LEU A 1 80 ? 3.337 -2.901 -8.431 1.00 94.56 80 LEU A C 1
ATOM 592 O O . LEU A 1 80 ? 4.077 -3.586 -9.136 1.00 94.56 80 LEU A O 1
ATOM 596 N N . ILE A 1 81 ? 2.021 -2.829 -8.661 1.00 94.19 81 ILE A N 1
ATOM 597 C CA . ILE A 1 81 ? 1.348 -3.545 -9.758 1.00 94.19 81 ILE A CA 1
ATOM 598 C C . ILE A 1 81 ? 1.728 -2.979 -11.125 1.00 94.19 81 ILE A C 1
ATOM 600 O O . ILE A 1 81 ? 1.982 -3.767 -12.039 1.00 94.19 81 ILE A O 1
ATOM 604 N N . VAL A 1 82 ? 1.761 -1.650 -11.275 1.00 91.81 82 VAL A N 1
ATOM 605 C CA . VAL A 1 82 ? 2.101 -1.000 -12.552 1.00 91.81 82 VAL A CA 1
ATOM 606 C C . VAL A 1 82 ? 3.596 -1.091 -12.866 1.00 91.81 82 VAL A C 1
ATOM 608 O O . VAL A 1 82 ? 3.982 -1.050 -14.035 1.00 91.81 82 VAL A O 1
ATOM 611 N N . LEU A 1 83 ? 4.431 -1.322 -11.848 1.00 88.25 83 LEU A N 1
ATOM 612 C CA . LEU A 1 83 ? 5.835 -1.660 -12.030 1.00 88.25 83 LEU A CA 1
ATOM 613 C C . LEU A 1 83 ? 6.024 -3.106 -12.518 1.00 88.25 83 LEU A C 1
ATOM 615 O O . LEU A 1 83 ? 5.423 -4.049 -11.982 1.00 88.25 83 LEU A O 1
ATOM 619 N N . PRO A 1 84 ? 6.940 -3.328 -13.477 1.00 85.06 84 PRO A N 1
ATOM 620 C CA . PRO A 1 84 ? 7.288 -4.673 -13.894 1.00 85.06 84 PRO A CA 1
ATOM 621 C C . PRO A 1 84 ? 7.987 -5.425 -12.737 1.00 85.06 84 PRO A C 1
ATOM 623 O O . PRO A 1 84 ? 8.738 -4.807 -11.967 1.00 85.06 84 PRO A O 1
ATOM 626 N N . PRO A 1 85 ? 7.767 -6.748 -12.581 1.00 81.94 85 PRO A N 1
ATOM 627 C CA . PRO A 1 85 ? 8.225 -7.500 -11.408 1.00 81.94 85 PRO A CA 1
ATOM 628 C C . PRO A 1 85 ? 9.723 -7.381 -11.104 1.00 81.94 85 PRO A C 1
ATOM 630 O O . PRO A 1 85 ? 10.119 -7.397 -9.940 1.00 81.94 85 PRO A O 1
ATOM 633 N N . GLU A 1 86 ? 10.569 -7.215 -12.124 1.00 84.56 86 GLU A N 1
ATOM 634 C CA . GLU A 1 86 ? 12.026 -7.136 -11.962 1.00 84.56 86 GLU A CA 1
ATOM 635 C C . GLU A 1 86 ? 12.471 -5.821 -11.305 1.00 84.56 86 GLU A C 1
ATOM 637 O O . GLU A 1 86 ? 13.552 -5.757 -10.715 1.00 84.56 86 GLU A O 1
ATOM 642 N N . ARG A 1 87 ? 11.641 -4.771 -11.387 1.00 88.81 87 ARG A N 1
ATOM 643 C CA . ARG A 1 87 ? 11.902 -3.472 -10.751 1.00 88.81 87 ARG A CA 1
ATOM 644 C C . ARG A 1 87 ? 11.445 -3.420 -9.300 1.00 88.81 87 ARG A C 1
ATOM 646 O O . ARG A 1 87 ? 12.073 -2.715 -8.516 1.00 88.81 87 ARG A O 1
ATOM 653 N N . ARG A 1 88 ? 10.436 -4.209 -8.912 1.00 92.00 88 ARG A N 1
ATOM 654 C CA . ARG A 1 88 ? 9.896 -4.217 -7.537 1.00 92.00 88 ARG A CA 1
ATOM 655 C C . ARG A 1 88 ? 10.980 -4.457 -6.494 1.00 92.00 88 ARG A C 1
ATOM 657 O O . ARG A 1 88 ? 11.008 -3.780 -5.482 1.00 92.00 88 ARG A O 1
ATOM 664 N N . ALA A 1 89 ? 11.934 -5.350 -6.767 1.00 88.50 89 ALA A N 1
ATOM 665 C CA . ALA A 1 89 ? 13.034 -5.660 -5.847 1.00 88.50 89 ALA A CA 1
ATOM 666 C C . ALA A 1 89 ? 13.935 -4.457 -5.492 1.00 88.50 89 ALA A C 1
ATOM 668 O O . ALA A 1 89 ? 14.682 -4.533 -4.520 1.00 88.50 89 ALA A O 1
ATOM 669 N N . GLN A 1 90 ? 13.894 -3.379 -6.280 1.00 89.19 90 GLN A N 1
ATOM 670 C CA . GLN A 1 90 ? 14.674 -2.159 -6.059 1.00 89.19 90 GLN A CA 1
ATOM 671 C C . GLN A 1 90 ? 13.873 -1.072 -5.330 1.00 89.19 90 GLN A C 1
ATOM 673 O O . GLN A 1 90 ? 14.460 -0.078 -4.911 1.00 89.19 90 GLN A O 1
ATOM 678 N N . VAL A 1 91 ? 12.561 -1.261 -5.158 1.00 91.12 91 VAL A N 1
ATOM 679 C CA . VAL A 1 91 ? 11.690 -0.311 -4.464 1.00 91.12 91 VAL A CA 1
ATOM 680 C C . VAL A 1 91 ? 12.009 -0.316 -2.974 1.00 91.12 91 VAL A C 1
ATOM 682 O O . VAL A 1 91 ? 11.976 -1.356 -2.309 1.00 91.12 91 VAL A O 1
ATOM 685 N N . HIS A 1 92 ? 12.286 0.872 -2.449 1.00 91.69 92 HIS A N 1
ATOM 686 C CA . HIS A 1 92 ? 12.389 1.133 -1.023 1.00 91.69 92 HIS A CA 1
ATOM 687 C C . HIS A 1 92 ? 11.876 2.548 -0.768 1.00 91.69 92 HIS A C 1
ATOM 689 O O . HIS A 1 92 ? 12.573 3.517 -1.060 1.00 91.69 92 HIS A O 1
ATOM 695 N N . THR A 1 93 ? 10.682 2.657 -0.188 1.00 87.31 93 THR A N 1
ATOM 696 C CA . THR A 1 93 ? 9.982 3.919 0.109 1.00 87.31 93 THR A CA 1
ATOM 697 C C . THR A 1 93 ? 9.417 4.664 -1.094 1.00 87.31 93 THR A C 1
ATOM 699 O O . THR A 1 93 ? 8.289 5.123 -1.028 1.00 87.31 93 THR A O 1
ATOM 702 N N . ASP A 1 94 ? 10.186 4.795 -2.167 1.00 86.44 94 ASP A N 1
ATOM 703 C CA . ASP A 1 94 ? 9.767 5.478 -3.387 1.00 86.44 94 ASP A CA 1
ATOM 704 C C . ASP A 1 94 ? 9.620 4.452 -4.514 1.00 86.44 94 ASP A C 1
ATOM 706 O O . ASP A 1 94 ? 10.536 3.657 -4.764 1.00 86.44 94 ASP A O 1
ATOM 710 N N . ALA A 1 95 ? 8.445 4.424 -5.139 1.00 78.81 95 ALA A N 1
ATOM 711 C CA . ALA A 1 95 ? 8.126 3.484 -6.202 1.00 78.81 95 ALA A CA 1
ATOM 712 C C . ALA A 1 95 ? 8.274 4.103 -7.599 1.00 78.81 95 ALA A C 1
ATOM 714 O O . ALA A 1 95 ? 8.648 3.379 -8.525 1.00 78.81 95 ALA A O 1
ATOM 715 N N . THR A 1 96 ? 8.004 5.403 -7.768 1.00 78.12 96 THR A N 1
ATOM 716 C CA . THR A 1 96 ? 8.073 6.095 -9.066 1.00 78.12 96 THR A CA 1
ATOM 717 C C . THR A 1 96 ? 7.934 7.615 -8.935 1.00 78.12 96 THR A C 1
ATOM 719 O O . THR A 1 96 ? 7.327 8.110 -7.994 1.00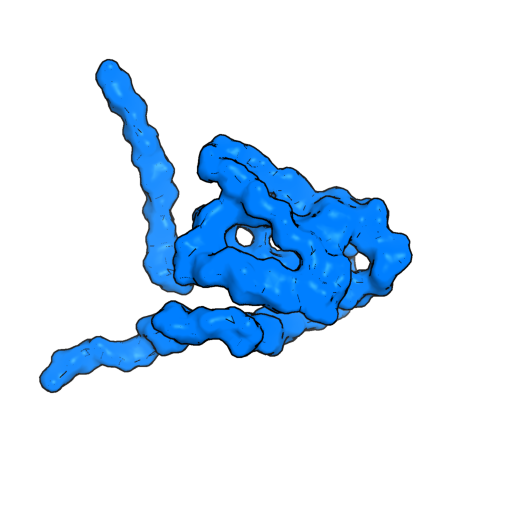 78.12 96 THR A O 1
ATOM 722 N N . ASP A 1 97 ? 8.450 8.354 -9.922 1.00 75.69 97 ASP A N 1
ATOM 723 C CA . ASP A 1 97 ? 8.279 9.803 -10.098 1.00 75.69 97 ASP A CA 1
ATOM 724 C C . ASP A 1 97 ? 7.517 10.161 -11.395 1.00 75.69 97 ASP A C 1
ATOM 726 O O . ASP A 1 97 ? 7.624 11.275 -11.914 1.00 75.69 97 ASP A O 1
ATOM 730 N N . SER A 1 98 ? 6.765 9.208 -11.959 1.00 85.69 98 SER A N 1
ATOM 731 C CA . SER A 1 98 ? 6.101 9.355 -13.257 1.00 85.69 98 SER A CA 1
ATOM 732 C C . SER A 1 98 ? 4.615 9.705 -13.153 1.00 85.69 98 SER A C 1
ATOM 734 O O . SER A 1 98 ? 3.809 8.867 -12.762 1.00 85.69 98 SER A O 1
ATOM 736 N N . ASP A 1 99 ? 4.223 10.873 -13.678 1.00 85.88 99 ASP A N 1
ATOM 737 C CA . ASP A 1 99 ? 2.813 11.310 -13.756 1.00 85.88 99 ASP A CA 1
ATOM 738 C C . ASP A 1 99 ? 1.877 10.273 -14.416 1.00 85.88 99 ASP A C 1
ATOM 740 O O . ASP A 1 99 ? 0.725 10.111 -14.026 1.00 85.88 99 ASP A O 1
ATOM 744 N N . ILE A 1 100 ? 2.364 9.542 -15.427 1.00 85.75 100 ILE A N 1
ATOM 745 C CA . ILE A 1 100 ? 1.564 8.518 -16.123 1.00 85.75 100 ILE A CA 1
ATOM 746 C C . ILE A 1 100 ? 1.337 7.299 -15.221 1.00 85.75 100 ILE A C 1
ATOM 748 O O . ILE A 1 100 ? 0.271 6.680 -15.270 1.00 85.75 100 ILE A O 1
ATOM 752 N N . GLU A 1 101 ? 2.340 6.932 -14.425 1.00 85.69 101 GLU A N 1
ATOM 753 C CA . GLU A 1 101 ? 2.211 5.842 -13.461 1.00 85.69 101 GLU A CA 1
ATOM 754 C C . GLU A 1 101 ? 1.295 6.257 -12.304 1.00 85.69 101 GLU A C 1
ATOM 756 O O . GLU A 1 101 ? 0.450 5.456 -11.911 1.00 85.69 101 GLU A O 1
ATOM 761 N N . GLU A 1 102 ? 1.358 7.512 -11.849 1.00 88.44 102 GLU A N 1
ATOM 762 C CA . GLU A 1 102 ? 0.429 8.076 -10.859 1.00 88.44 102 GLU A CA 1
ATOM 763 C C . GLU A 1 102 ? -1.037 7.991 -11.309 1.00 88.44 102 GLU A C 1
ATOM 765 O O . GLU A 1 102 ? -1.896 7.493 -10.573 1.00 88.44 102 GLU A O 1
ATOM 770 N N . ASP A 1 103 ? -1.335 8.408 -12.544 1.00 88.88 103 ASP A N 1
ATOM 771 C CA . ASP A 1 103 ? -2.686 8.328 -13.111 1.00 88.88 103 ASP A CA 1
ATOM 772 C C . ASP A 1 103 ? -3.181 6.872 -13.193 1.00 88.88 103 ASP A C 1
ATOM 774 O O . ASP A 1 103 ? -4.334 6.565 -12.860 1.00 88.88 103 ASP A O 1
ATOM 778 N N . ALA A 1 104 ? -2.305 5.950 -13.610 1.00 88.19 104 ALA A N 1
ATOM 779 C CA . ALA A 1 104 ? -2.618 4.525 -13.680 1.00 88.19 104 ALA A CA 1
ATOM 780 C C . ALA A 1 104 ? -2.879 3.930 -12.286 1.00 88.19 104 ALA A C 1
ATOM 782 O O . ALA A 1 104 ? -3.854 3.192 -12.110 1.00 88.19 104 ALA A O 1
ATOM 783 N N . THR A 1 105 ? -2.060 4.289 -11.295 1.00 89.75 105 THR A N 1
ATOM 784 C CA . THR A 1 105 ? -2.214 3.908 -9.886 1.00 89.75 105 THR A CA 1
ATOM 785 C C . THR A 1 105 ? -3.546 4.407 -9.330 1.00 89.75 105 THR A C 1
ATOM 787 O O . THR A 1 105 ? -4.322 3.631 -8.763 1.00 89.75 105 THR A O 1
ATOM 790 N N . CYS A 1 106 ? -3.869 5.681 -9.558 1.00 90.94 106 CYS A N 1
ATOM 791 C CA . CYS A 1 106 ? -5.104 6.306 -9.089 1.00 90.94 106 CYS A CA 1
ATOM 792 C C . CYS A 1 106 ? -6.362 5.687 -9.699 1.00 90.94 106 CYS A C 1
ATOM 794 O O . CYS A 1 106 ? -7.392 5.602 -9.028 1.00 90.94 106 CYS A O 1
ATOM 796 N N . TYR A 1 107 ? -6.309 5.250 -10.957 1.00 91.75 107 TYR A N 1
ATOM 797 C CA . TYR A 1 107 ? -7.416 4.522 -11.568 1.00 91.75 107 TYR A CA 1
ATOM 798 C C . TYR A 1 107 ? -7.520 3.090 -11.026 1.00 91.75 107 TYR A C 1
ATOM 800 O O . TYR A 1 107 ? -8.607 2.636 -10.655 1.00 91.75 107 TYR A O 1
ATOM 808 N N . LEU A 1 108 ? -6.394 2.377 -10.943 1.00 91.69 108 LEU A N 1
ATOM 809 C CA . LEU A 1 108 ? -6.368 0.982 -10.512 1.00 91.69 108 LEU A CA 1
ATOM 810 C C . LEU A 1 108 ? -6.846 0.816 -9.063 1.00 91.69 108 LEU A C 1
ATOM 812 O O . LEU A 1 108 ? -7.570 -0.141 -8.788 1.00 91.69 108 LEU A O 1
ATOM 816 N N . GLN A 1 109 ? -6.549 1.759 -8.162 1.00 93.06 109 GLN A N 1
ATOM 817 C CA . GLN A 1 109 ? -7.011 1.684 -6.768 1.00 93.06 109 GLN A CA 1
ATOM 818 C C . GLN A 1 109 ? -8.547 1.597 -6.679 1.00 93.06 109 GLN A C 1
ATOM 820 O O . GLN A 1 109 ? -9.081 0.877 -5.839 1.00 93.06 109 GLN A O 1
ATOM 825 N N . ILE A 1 110 ? -9.262 2.296 -7.572 1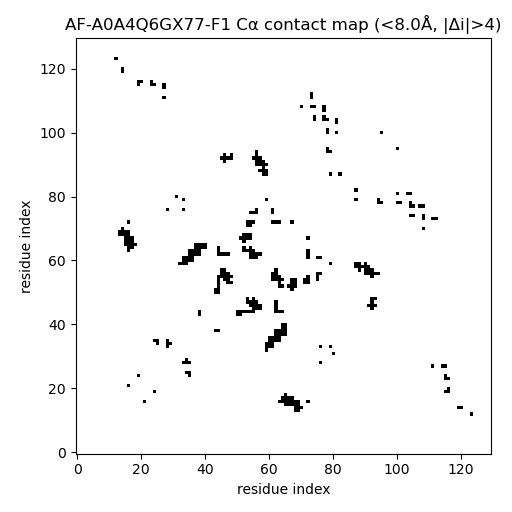.00 91.25 110 ILE A N 1
ATOM 826 C CA . ILE A 1 110 ? -10.729 2.322 -7.609 1.00 91.25 110 ILE A CA 1
ATOM 827 C C . ILE A 1 110 ? -11.249 0.960 -8.070 1.00 91.25 110 ILE A C 1
ATOM 829 O O . ILE A 1 110 ? -12.201 0.436 -7.498 1.00 91.25 110 ILE A O 1
ATOM 833 N N . VAL A 1 111 ? -10.601 0.365 -9.074 1.00 92.19 111 VAL A N 1
ATOM 834 C CA . VAL A 1 111 ? -10.945 -0.973 -9.574 1.00 92.19 111 VAL A CA 1
ATOM 835 C C . VAL A 1 111 ? -10.698 -2.039 -8.504 1.00 92.19 111 VAL A C 1
ATOM 837 O O . VAL A 1 111 ? -11.537 -2.915 -8.305 1.00 92.19 111 VAL A O 1
ATOM 840 N N . LEU A 1 112 ? -9.568 -1.973 -7.794 1.00 90.62 112 LEU A N 1
ATOM 841 C CA . LEU A 1 112 ? -9.221 -2.954 -6.762 1.00 90.62 112 LEU A CA 1
ATOM 842 C C . LEU A 1 112 ? -10.075 -2.828 -5.498 1.00 90.62 112 LEU A C 1
ATOM 844 O O . LEU A 1 112 ? -10.268 -3.831 -4.808 1.00 90.62 112 LEU A O 1
ATOM 848 N N . ALA A 1 113 ? -10.615 -1.642 -5.205 1.00 89.56 113 ALA A N 1
ATOM 849 C CA . ALA A 1 113 ? -11.478 -1.426 -4.046 1.00 89.56 113 ALA A CA 1
ATOM 850 C C . ALA A 1 113 ? -12.735 -2.320 -4.058 1.00 89.56 113 ALA A C 1
ATOM 852 O O . ALA A 1 113 ? -13.175 -2.747 -2.993 1.00 89.56 113 ALA A O 1
ATOM 853 N N . ASP A 1 114 ? -13.263 -2.677 -5.236 1.00 88.31 114 ASP A N 1
ATOM 854 C CA . ASP A 1 114 ? -14.402 -3.606 -5.383 1.00 88.31 114 ASP A CA 1
ATOM 855 C C . ASP A 1 114 ? -14.064 -5.046 -4.939 1.00 88.31 114 ASP A C 1
ATOM 857 O O . ASP A 1 114 ? -14.936 -5.850 -4.620 1.00 88.31 114 ASP A O 1
ATOM 861 N N . GLY A 1 115 ? -12.772 -5.384 -4.872 1.00 85.25 115 GLY A N 1
ATOM 862 C CA . GLY A 1 115 ? -12.288 -6.675 -4.387 1.00 85.25 115 GLY A CA 1
ATOM 863 C C . GLY A 1 115 ? -12.270 -6.817 -2.862 1.00 85.25 115 GLY A C 1
ATOM 864 O O . GLY A 1 115 ? -11.988 -7.915 -2.373 1.00 85.25 115 GLY A O 1
ATOM 865 N N . LEU A 1 116 ? -12.540 -5.742 -2.113 1.00 87.25 116 LEU A N 1
ATOM 866 C CA . LEU A 1 116 ? -12.580 -5.740 -0.651 1.00 87.25 116 LEU A CA 1
ATOM 867 C C . LEU A 1 116 ? -14.029 -5.805 -0.142 1.00 87.25 116 LEU A C 1
ATOM 869 O O . LEU A 1 116 ? -14.935 -5.271 -0.781 1.00 87.25 116 LEU A O 1
ATOM 873 N N . PRO A 1 117 ? -14.278 -6.450 1.014 1.00 83.56 117 PRO A N 1
ATOM 874 C CA . PRO A 1 117 ? -15.622 -6.553 1.572 1.00 83.56 117 PRO A CA 1
ATOM 875 C C . PRO A 1 117 ? -16.254 -5.163 1.769 1.00 83.56 117 PRO A C 1
ATOM 877 O O . PRO A 1 117 ? -15.720 -4.288 2.453 1.00 83.56 117 PRO A O 1
ATOM 880 N N . ALA A 1 118 ? -17.385 -4.957 1.087 1.00 62.28 118 ALA A N 1
ATOM 881 C CA . ALA A 1 118 ? -18.010 -3.654 0.862 1.00 62.28 118 ALA A CA 1
ATOM 882 C C . ALA A 1 118 ? -18.909 -3.172 2.011 1.00 62.28 118 ALA A C 1
ATOM 884 O O . ALA A 1 118 ? -19.490 -2.087 1.925 1.00 62.28 118 ALA A O 1
ATOM 885 N N . ASP A 1 119 ? -19.024 -3.934 3.099 1.00 58.06 119 ASP A N 1
ATOM 886 C CA . ASP A 1 119 ? -19.916 -3.643 4.221 1.00 58.06 119 ASP A CA 1
ATOM 887 C C . ASP A 1 119 ? -19.620 -2.297 4.898 1.00 58.06 119 ASP A C 1
ATOM 889 O O . ASP A 1 119 ? -20.496 -1.779 5.583 1.00 58.06 119 ASP A O 1
ATOM 893 N N . LYS A 1 120 ? -18.475 -1.655 4.625 1.00 52.44 120 LYS A N 1
ATOM 894 C CA . LYS A 1 120 ? -18.213 -0.253 5.005 1.00 52.44 120 LYS A CA 1
ATOM 895 C C . LYS A 1 120 ? -17.952 0.720 3.852 1.00 52.44 120 LYS A C 1
ATOM 897 O O . LYS A 1 120 ? -18.129 1.916 4.054 1.00 52.44 120 LYS A O 1
ATOM 902 N N . LEU A 1 121 ? -17.592 0.247 2.656 1.00 50.88 121 LEU A N 1
ATOM 903 C CA . LEU A 1 121 ? -17.259 1.118 1.514 1.00 50.88 121 LEU A CA 1
ATOM 904 C C . LEU A 1 121 ? -18.482 1.865 0.949 1.00 50.88 121 LEU A C 1
ATOM 906 O O . LEU A 1 121 ? -18.332 2.931 0.364 1.00 50.88 121 LEU A O 1
ATOM 910 N N . LEU A 1 122 ? -19.695 1.342 1.161 1.00 49.03 122 LEU A N 1
ATOM 911 C CA . LEU A 1 122 ? -20.939 1.918 0.628 1.00 49.03 122 LEU A CA 1
ATOM 912 C C . LEU A 1 122 ? -21.826 2.613 1.678 1.00 49.03 122 LEU A C 1
ATOM 914 O O . LEU A 1 122 ? -22.866 3.163 1.323 1.00 49.03 122 LEU A O 1
ATOM 918 N N . GLN A 1 123 ? -21.448 2.627 2.963 1.00 47.84 123 GLN A N 1
ATOM 919 C CA . GLN A 1 123 ? -22.287 3.226 4.019 1.00 47.84 123 GLN A CA 1
ATOM 920 C C . GLN A 1 123 ? -22.098 4.750 4.191 1.00 47.84 123 GLN A C 1
ATOM 922 O O . GLN A 1 123 ? -22.809 5.364 4.982 1.00 47.84 123 GLN A O 1
ATOM 927 N N . GLY A 1 124 ? -21.207 5.383 3.417 1.00 46.94 124 GLY A N 1
ATOM 928 C CA . GLY A 1 124 ? -20.950 6.834 3.446 1.00 46.94 124 GLY A CA 1
ATOM 929 C C . GLY A 1 124 ? -21.982 7.718 2.727 1.00 46.94 124 GLY A C 1
ATOM 930 O O . GLY A 1 124 ? -21.824 8.934 2.694 1.00 46.94 124 GLY A O 1
ATOM 931 N N . ALA A 1 125 ? -23.054 7.158 2.156 1.00 49.88 125 ALA A N 1
ATOM 932 C CA . ALA A 1 125 ? -24.082 7.938 1.464 1.00 49.88 125 ALA A CA 1
ATOM 933 C C . ALA A 1 125 ? -25.499 7.568 1.926 1.00 49.88 125 ALA A C 1
ATOM 935 O O . ALA A 1 125 ? -26.228 6.848 1.256 1.00 49.88 125 ALA A O 1
ATOM 936 N N . GLY A 1 126 ? -25.900 8.128 3.069 1.00 50.41 126 GLY A N 1
ATOM 937 C CA . GLY A 1 126 ? -27.297 8.443 3.368 1.00 50.41 126 GLY A CA 1
ATOM 938 C C . GLY A 1 126 ? -28.231 7.267 3.659 1.00 50.41 126 GLY A C 1
ATOM 939 O O . GLY A 1 126 ? -28.790 6.637 2.769 1.00 50.41 126 GLY A O 1
ATOM 940 N N . SER A 1 127 ? -28.571 7.098 4.933 1.00 45.03 127 SER A N 1
ATOM 941 C CA . SER A 1 127 ? -29.892 6.600 5.331 1.00 45.03 127 SER A CA 1
ATOM 942 C C . SER A 1 127 ? -30.262 7.209 6.677 1.00 45.03 127 SER A C 1
ATOM 944 O O . SER A 1 127 ? -30.063 6.617 7.733 1.00 45.03 127 SER A O 1
ATOM 946 N N . SER A 1 128 ? -30.779 8.438 6.632 1.00 41.34 128 SER A N 1
ATOM 947 C CA . SER A 1 128 ? -31.544 8.999 7.745 1.00 41.34 128 SER A CA 1
ATOM 948 C C . SER A 1 128 ? -32.957 8.399 7.681 1.00 41.34 128 SER A C 1
ATOM 950 O O . SER A 1 128 ? -33.612 8.552 6.645 1.00 41.34 128 SER A O 1
ATOM 952 N N . PRO A 1 129 ? -33.426 7.677 8.714 1.00 54.66 129 PRO A N 1
ATOM 953 C CA . PRO A 1 129 ? -34.758 7.090 8.698 1.00 54.66 129 PRO A CA 1
ATOM 954 C C . PRO A 1 129 ? -35.803 8.193 8.916 1.00 54.66 129 PRO A C 1
ATOM 956 O O . PRO A 1 129 ? -35.717 8.952 9.883 1.00 54.66 129 PRO A O 1
ATOM 959 N N . ARG A 1 130 ? -36.773 8.286 8.001 1.00 48.88 130 ARG A N 1
ATOM 960 C CA . ARG A 1 130 ? -38.057 8.948 8.272 1.00 48.88 130 ARG A CA 1
ATOM 961 C C . ARG A 1 130 ? -39.001 7.981 8.965 1.00 48.88 130 ARG A C 1
ATOM 963 O O . ARG A 1 130 ? -38.969 6.788 8.591 1.00 48.88 130 ARG A O 1
#

Solvent-accessible surface area (backbone atoms only — not comparable to full-atom values): 7696 Å² total; per-residue (Å²): 135,85,77,81,80,77,71,70,82,68,60,88,88,61,61,30,44,64,80,49,65,62,66,52,55,40,55,54,36,49,76,68,75,30,44,73,39,80,44,60,84,96,55,85,46,59,32,26,71,88,36,80,57,38,31,10,34,45,36,55,30,42,19,34,37,51,75,9,40,42,66,39,46,36,39,58,48,26,48,56,63,77,40,58,76,86,56,29,72,73,28,62,37,60,82,79,92,47,71,70,57,52,55,50,16,64,52,45,29,63,65,54,52,73,70,43,86,54,88,64,77,66,69,85,68,81,82,82,86,129

Sequence (130 aa):
MSEPSARIDADPDVLRVGQLPLDAIQALLARHDLQLGLVADGSPIPGSFWGDPEAGVIGSTVHVRNDTPVHSLLHEACHLIVLPPERRAQVHTDATDSDIEEDATCYLQIVLADGLPADKLLQGAGSSPR